Protein AF-A0A6G3XP22-F1 (afdb_monomer)

Structure (mmCIF, N/CA/C/O backbone):
data_AF-A0A6G3XP22-F1
#
_entry.id   AF-A0A6G3XP22-F1
#
loop_
_atom_site.group_PDB
_atom_site.id
_atom_site.type_symbol
_atom_site.label_atom_id
_atom_site.label_alt_id
_atom_site.label_comp_id
_atom_site.label_asym_id
_atom_site.label_entity_id
_atom_site.label_seq_id
_atom_site.pdbx_PDB_ins_code
_atom_site.Cartn_x
_atom_site.Cartn_y
_atom_site.Cartn_z
_atom_site.occupancy
_atom_site.B_iso_or_equiv
_atom_site.auth_seq_id
_atom_site.auth_comp_id
_atom_site.auth_asym_id
_atom_site.auth_atom_id
_atom_site.pdbx_PDB_model_num
ATOM 1 N N . MET A 1 1 ? -22.870 -11.681 4.111 1.00 89.94 1 MET A N 1
ATOM 2 C CA . MET A 1 1 ? -23.969 -10.696 3.959 1.00 89.94 1 MET A CA 1
ATOM 3 C C . MET A 1 1 ? -24.487 -10.548 2.526 1.00 89.94 1 MET A C 1
ATOM 5 O O . MET A 1 1 ? -25.563 -11.065 2.272 1.00 89.94 1 MET A O 1
ATOM 9 N N . ARG A 1 2 ? -23.774 -9.944 1.550 1.00 95.12 2 ARG A N 1
ATOM 10 C CA . ARG A 1 2 ? -24.309 -9.837 0.160 1.00 95.12 2 ARG A CA 1
ATOM 11 C C . ARG A 1 2 ? -24.664 -11.194 -0.466 1.00 95.12 2 ARG A C 1
ATOM 13 O O . ARG A 1 2 ? -25.743 -11.352 -1.015 1.00 95.12 2 ARG A O 1
ATOM 20 N N . ARG A 1 3 ? -23.768 -12.184 -0.356 1.00 97.19 3 ARG A N 1
ATOM 21 C CA . ARG A 1 3 ? -24.003 -13.561 -0.846 1.00 97.19 3 ARG A CA 1
ATOM 22 C C . ARG A 1 3 ? -25.056 -14.334 -0.042 1.00 97.19 3 ARG A C 1
ATOM 24 O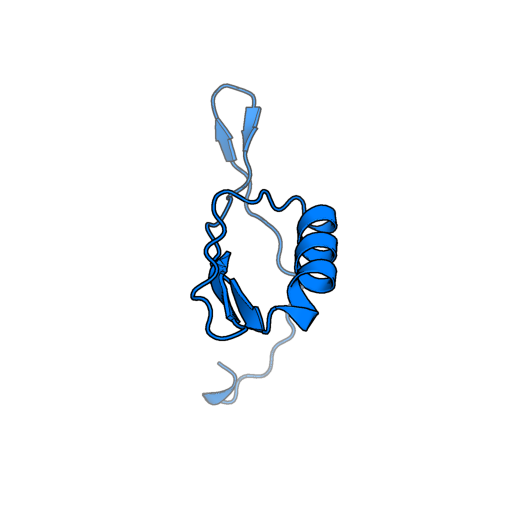 O . ARG A 1 3 ? -25.485 -15.388 -0.480 1.00 97.19 3 ARG A O 1
ATOM 31 N N . GLU A 1 4 ? -25.454 -13.809 1.111 1.00 97.12 4 GLU A N 1
ATOM 32 C CA . GLU A 1 4 ? -26.491 -14.380 1.976 1.00 97.12 4 GLU A CA 1
ATOM 33 C C . GLU A 1 4 ? -27.844 -13.665 1.788 1.00 97.12 4 GLU A C 1
ATOM 35 O O . GLU A 1 4 ? -28.789 -13.966 2.504 1.00 97.12 4 GLU A O 1
ATOM 40 N N . GLY A 1 5 ? -27.950 -12.719 0.843 1.00 96.81 5 GLY A N 1
ATOM 41 C CA . GLY A 1 5 ? -29.207 -12.036 0.515 1.00 96.81 5 GLY A CA 1
ATOM 42 C C . GLY A 1 5 ? -29.559 -10.834 1.398 1.00 96.81 5 GLY A C 1
ATOM 43 O O . GLY A 1 5 ? -30.680 -10.348 1.325 1.00 96.81 5 GLY A O 1
ATOM 44 N N . PHE A 1 6 ? -28.630 -10.335 2.219 1.00 96.56 6 PHE A N 1
ATOM 45 C CA . PHE A 1 6 ? -28.869 -9.136 3.029 1.00 96.56 6 PHE A CA 1
ATOM 46 C C . PHE A 1 6 ? -28.769 -7.851 2.200 1.00 96.56 6 PHE A C 1
ATOM 48 O O . PHE A 1 6 ? -27.838 -7.687 1.403 1.00 96.56 6 PHE A O 1
ATOM 55 N N . GLU A 1 7 ? -29.655 -6.901 2.494 1.00 96.69 7 GLU A N 1
ATOM 56 C CA . GLU A 1 7 ? -29.593 -5.521 2.013 1.00 96.69 7 GLU A CA 1
ATOM 57 C C . GLU A 1 7 ? -29.134 -4.588 3.136 1.00 96.69 7 GLU A C 1
ATOM 59 O O . GLU A 1 7 ? -29.616 -4.666 4.266 1.00 96.69 7 GLU A O 1
ATOM 64 N N . LEU A 1 8 ? -28.161 -3.726 2.838 1.00 95.94 8 LEU A N 1
ATOM 65 C CA . LEU A 1 8 ? -27.579 -2.793 3.801 1.00 95.94 8 LEU A CA 1
ATOM 66 C C . LEU A 1 8 ? -26.903 -1.616 3.096 1.00 95.94 8 LEU A C 1
ATOM 68 O O . LEU A 1 8 ? -26.439 -1.740 1.960 1.00 95.94 8 LEU A O 1
ATOM 72 N N . THR A 1 9 ? -26.779 -0.506 3.819 1.00 96.06 9 THR A N 1
ATOM 73 C CA . THR A 1 9 ? -26.004 0.673 3.413 1.00 96.06 9 THR A CA 1
ATOM 74 C C . THR A 1 9 ? -24.752 0.770 4.278 1.00 96.06 9 THR A C 1
ATOM 76 O O . THR A 1 9 ? -24.809 0.522 5.481 1.00 96.06 9 THR A O 1
ATOM 79 N N . VAL A 1 10 ? -23.616 1.137 3.680 1.00 95.75 10 VAL A N 1
ATOM 80 C CA . VAL A 1 10 ? -22.338 1.302 4.389 1.00 95.75 10 VAL A CA 1
ATOM 81 C C . VAL A 1 10 ? -21.875 2.754 4.363 1.00 95.75 10 VAL A C 1
ATOM 83 O O . VAL A 1 10 ? -21.954 3.423 3.334 1.00 95.75 10 VAL A O 1
ATOM 86 N N . GLY A 1 11 ? -21.381 3.229 5.506 1.00 96.62 11 GLY A N 1
ATOM 87 C CA . GLY A 1 11 ? -20.674 4.503 5.603 1.00 96.62 11 GLY A CA 1
ATOM 88 C C . GLY A 1 11 ? -19.245 4.409 5.063 1.00 96.62 11 GLY A C 1
ATOM 89 O O . GLY A 1 11 ? -18.732 3.323 4.785 1.00 96.62 11 GLY A O 1
ATOM 90 N N . LYS A 1 12 ? -18.583 5.562 4.929 1.00 97.19 12 LYS A N 1
ATOM 91 C CA . LYS A 1 12 ? -17.164 5.614 4.564 1.00 97.19 12 LYS A CA 1
ATOM 92 C C . LYS A 1 12 ? -16.325 4.972 5.684 1.00 97.19 12 LYS A C 1
ATOM 94 O O . LYS A 1 12 ? -16.544 5.312 6.843 1.00 97.19 12 LYS A O 1
ATOM 99 N N . PRO A 1 13 ? -15.374 4.075 5.373 1.00 96.31 13 PRO A N 1
ATOM 100 C CA . PRO A 1 13 ? -14.486 3.515 6.386 1.00 96.31 13 PRO A CA 1
ATOM 101 C C . PRO A 1 13 ? -13.563 4.594 6.965 1.00 96.31 13 PRO A C 1
ATOM 103 O O . PRO A 1 13 ? -13.063 5.454 6.233 1.00 96.31 13 PRO A O 1
ATOM 106 N N . GLU A 1 14 ? -13.305 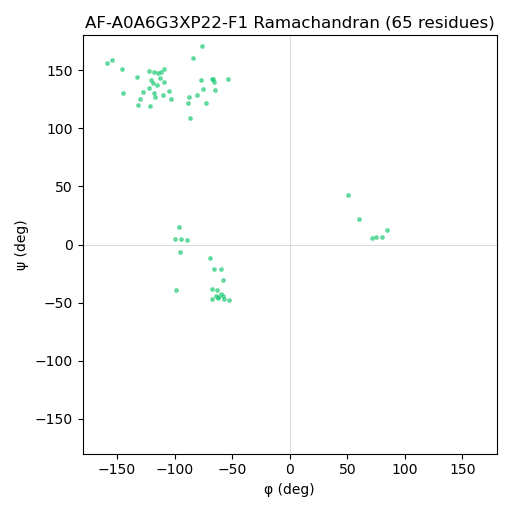4.509 8.269 1.00 96.19 14 GLU A N 1
ATOM 107 C CA . GLU A 1 14 ? -12.405 5.403 9.001 1.00 96.19 14 GLU A CA 1
ATOM 108 C C . GLU A 1 14 ? -11.288 4.613 9.691 1.00 96.19 14 GLU A C 1
ATOM 110 O O . GLU A 1 14 ? -11.465 3.456 10.079 1.00 96.19 14 GLU A O 1
ATOM 115 N N . VAL A 1 15 ? -10.119 5.242 9.835 1.00 96.38 15 VAL A N 1
ATOM 116 C CA . VAL A 1 15 ? -8.986 4.654 10.556 1.00 96.38 15 VAL A CA 1
ATOM 117 C C . VAL A 1 15 ? -9.234 4.714 12.060 1.00 96.38 15 VAL A C 1
ATOM 119 O O . VAL A 1 15 ? -9.601 5.754 12.604 1.00 96.38 15 VAL A O 1
ATOM 122 N N . VAL A 1 16 ? -8.992 3.606 12.756 1.00 96.81 16 VAL A N 1
ATOM 123 C CA . VAL A 1 16 ? -9.071 3.573 14.220 1.00 96.81 16 VAL A CA 1
ATOM 124 C C . VAL A 1 16 ? -7.725 4.008 14.795 1.00 96.81 16 VAL A C 1
ATOM 126 O O . VAL A 1 16 ? -6.740 3.274 14.704 1.00 96.81 16 VAL A O 1
ATOM 129 N N . THR A 1 17 ? -7.674 5.202 15.382 1.00 97.62 17 THR A N 1
ATOM 130 C CA . THR A 1 17 ? -6.460 5.746 16.008 1.00 97.62 17 THR A CA 1
ATOM 131 C C . THR A 1 17 ? -6.286 5.256 17.449 1.00 97.62 17 THR A C 1
ATOM 133 O O . THR A 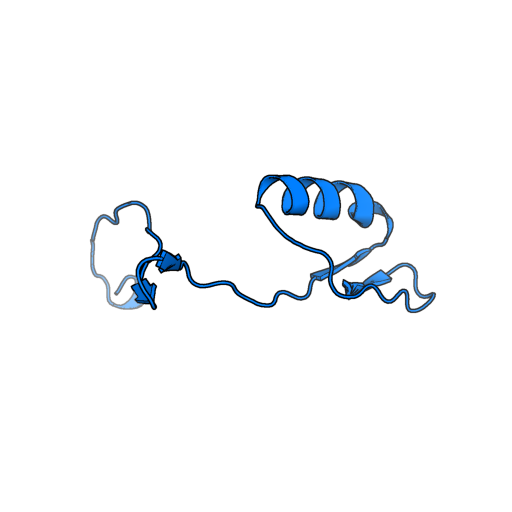1 17 ? -7.223 4.773 18.089 1.00 97.62 17 THR A O 1
ATOM 136 N N . LYS A 1 18 ? -5.059 5.347 17.972 1.00 97.62 18 LYS A N 1
ATOM 137 C CA . LYS A 1 18 ? -4.710 4.981 19.353 1.00 97.62 18 LYS A CA 1
ATOM 138 C C . LYS A 1 18 ? -3.867 6.063 20.011 1.00 97.62 18 LYS A C 1
ATOM 140 O O . LYS A 1 18 ? -2.992 6.635 19.367 1.00 97.62 18 LYS A O 1
ATOM 145 N N . GLN A 1 19 ? -4.075 6.284 21.307 1.00 97.81 19 GLN A N 1
ATOM 146 C CA . GLN A 1 19 ? -3.203 7.140 22.106 1.00 97.81 19 GLN A CA 1
ATOM 147 C C . GLN A 1 19 ? -2.052 6.316 22.689 1.00 97.81 19 GLN A C 1
ATOM 149 O O . GLN A 1 19 ? -2.287 5.354 23.417 1.00 97.81 19 GLN A O 1
ATOM 154 N N . ILE A 1 20 ? -0.810 6.690 22.386 1.00 97.62 20 ILE 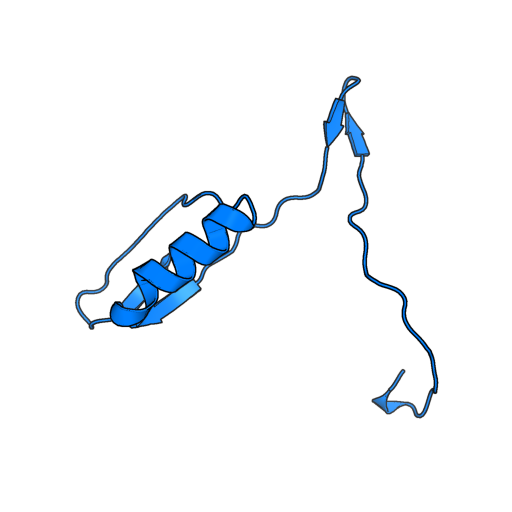A N 1
ATOM 155 C CA . ILE A 1 20 ? 0.397 6.039 22.907 1.00 97.62 20 ILE A CA 1
ATOM 156 C C . ILE A 1 20 ? 1.333 7.137 23.411 1.00 97.62 20 ILE A C 1
ATOM 158 O O . ILE A 1 20 ? 1.719 8.023 22.653 1.00 97.62 20 ILE A O 1
ATOM 162 N N . ASN A 1 21 ? 1.679 7.110 24.703 1.00 96.94 21 ASN A N 1
ATOM 163 C CA . ASN A 1 21 ? 2.586 8.082 25.333 1.00 96.94 21 ASN A CA 1
ATOM 164 C C . ASN A 1 21 ? 2.209 9.553 25.061 1.00 96.94 21 ASN A C 1
ATOM 166 O O . ASN A 1 21 ? 3.061 10.381 24.742 1.00 96.94 21 ASN A O 1
ATOM 170 N N . GLY A 1 22 ? 0.914 9.875 25.128 1.00 97.00 22 GLY A N 1
ATOM 171 C CA . GLY A 1 22 ? 0.428 11.235 24.886 1.00 97.00 22 GLY A CA 1
ATOM 172 C C . GLY A 1 22 ? 0.415 11.667 23.414 1.00 97.00 22 GLY A C 1
ATOM 173 O O . GLY A 1 22 ? 0.069 12.814 23.146 1.00 97.00 22 GLY A O 1
ATOM 174 N N . LYS A 1 23 ? 0.701 10.771 22.458 1.00 97.75 23 LYS A N 1
ATOM 175 C CA . LYS A 1 23 ? 0.597 11.035 21.014 1.00 97.75 23 LYS A CA 1
ATOM 176 C C . LYS A 1 23 ? -0.487 10.186 20.357 1.00 97.75 23 LYS A C 1
ATOM 178 O O . LYS A 1 23 ? -0.717 9.046 20.757 1.00 97.75 23 LYS A O 1
ATOM 183 N N . THR A 1 24 ? -1.123 10.741 19.330 1.00 97.62 24 THR A N 1
ATOM 184 C CA . THR A 1 24 ? -2.062 10.016 18.467 1.00 97.62 24 THR A CA 1
ATOM 185 C C . THR A 1 24 ? -1.285 9.206 17.436 1.00 97.62 24 THR A C 1
ATOM 187 O O . THR A 1 24 ? -0.425 9.743 16.741 1.00 97.62 24 THR A O 1
ATOM 190 N N . HIS A 1 25 ? -1.601 7.922 17.325 1.00 97.94 25 HIS A N 1
ATOM 191 C CA . HIS A 1 25 ? -1.042 6.999 16.345 1.00 97.94 25 HIS A CA 1
ATOM 192 C C . HIS A 1 25 ? -2.156 6.452 15.453 1.00 97.94 25 HIS A C 1
ATOM 194 O O . HIS A 1 25 ? -3.234 6.106 15.938 1.00 97.94 25 HIS A O 1
ATOM 200 N N . GLU A 1 26 ? -1.878 6.337 14.159 1.00 97.31 26 GLU A N 1
ATOM 201 C CA . GLU A 1 26 ? -2.722 5.635 13.191 1.00 97.31 26 GLU A CA 1
ATOM 202 C C . GLU A 1 26 ? -2.040 4.331 12.745 1.00 97.31 26 GLU A C 1
ATOM 204 O O . GLU A 1 26 ? -0.807 4.241 12.789 1.00 97.31 26 GLU A O 1
ATOM 209 N N . PRO A 1 27 ? -2.805 3.293 12.366 1.00 96.38 27 PRO A N 1
ATOM 210 C CA . PRO A 1 27 ? -2.229 2.081 11.801 1.00 96.38 27 PRO A CA 1
ATOM 211 C C . PRO A 1 27 ? -1.579 2.377 10.442 1.00 96.38 27 PRO A C 1
ATOM 213 O O . PRO A 1 27 ? -2.124 3.118 9.628 1.00 96.38 27 PRO A O 1
ATOM 216 N N . 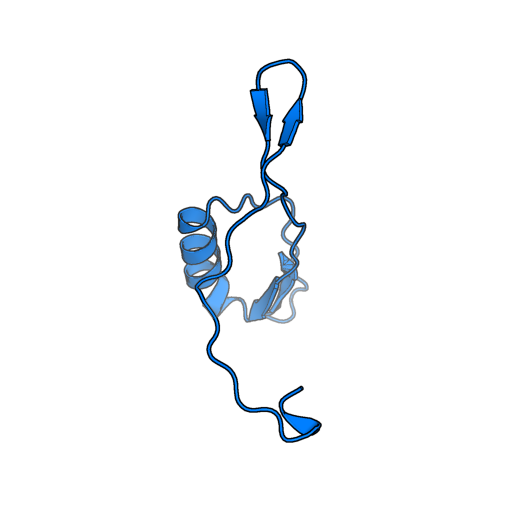ILE A 1 28 ? -0.422 1.761 10.195 1.00 95.75 28 ILE A N 1
ATOM 217 C CA . ILE A 1 28 ? 0.307 1.816 8.923 1.00 95.75 28 ILE A CA 1
ATOM 218 C C . ILE A 1 28 ? 0.444 0.379 8.413 1.00 95.75 28 ILE A C 1
ATOM 220 O O . ILE A 1 28 ? 0.706 -0.528 9.206 1.00 95.75 28 ILE A O 1
ATOM 224 N N . GLU A 1 29 ? 0.321 0.174 7.104 1.00 96.38 29 GLU A N 1
ATOM 225 C CA . GLU A 1 29 ? 0.522 -1.132 6.471 1.00 96.38 29 GLU A CA 1
ATOM 226 C C . GLU A 1 29 ? 1.771 -1.154 5.587 1.00 96.38 29 GLU A C 1
ATOM 228 O O . GLU A 1 29 ? 2.148 -0.149 4.982 1.00 96.38 29 GLU A O 1
ATOM 233 N N . ARG A 1 30 ? 2.408 -2.328 5.499 1.00 96.31 30 ARG A N 1
ATOM 234 C CA . ARG A 1 30 ? 3.436 -2.598 4.491 1.00 96.31 30 ARG A CA 1
ATOM 235 C C . ARG A 1 30 ? 2.752 -3.106 3.233 1.00 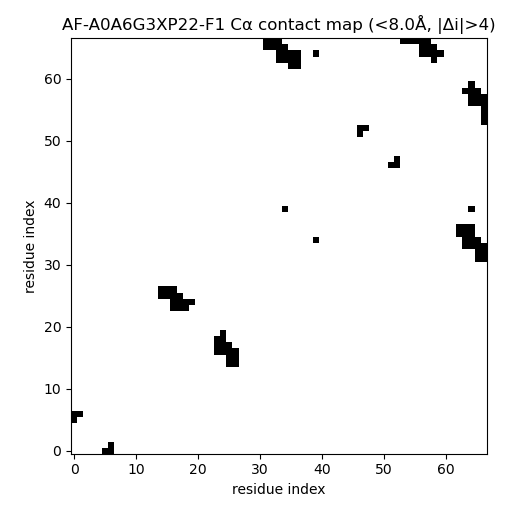96.31 30 ARG A C 1
ATOM 237 O O . ARG A 1 30 ? 1.995 -4.070 3.289 1.00 96.31 30 ARG A O 1
ATOM 244 N N . MET A 1 31 ? 3.052 -2.466 2.116 1.00 95.12 31 MET A N 1
ATOM 245 C CA . MET A 1 31 ? 2.515 -2.804 0.808 1.00 95.12 31 MET A CA 1
ATOM 246 C C . MET A 1 31 ? 3.661 -3.211 -0.109 1.00 95.12 31 MET A C 1
ATOM 248 O O . MET A 1 31 ? 4.770 -2.703 0.026 1.00 95.12 31 MET A O 1
ATOM 252 N N . THR A 1 32 ? 3.371 -4.116 -1.035 1.00 96.81 32 THR A N 1
ATOM 253 C CA . THR A 1 32 ? 4.256 -4.442 -2.149 1.00 96.81 32 THR A CA 1
ATOM 254 C C . THR A 1 32 ? 3.458 -4.318 -3.432 1.00 96.81 32 THR A C 1
ATOM 256 O O . THR A 1 32 ? 2.343 -4.836 -3.522 1.00 96.81 32 THR A O 1
ATOM 259 N N . ILE A 1 33 ? 4.020 -3.621 -4.408 1.00 96.38 33 ILE A N 1
ATOM 260 C CA . ILE A 1 33 ? 3.449 -3.407 -5.729 1.00 96.38 33 ILE A CA 1
ATOM 261 C C . ILE A 1 33 ? 4.395 -4.033 -6.743 1.00 96.38 33 ILE A C 1
ATOM 263 O O . ILE A 1 33 ? 5.597 -3.787 -6.711 1.00 96.38 33 ILE A O 1
ATOM 267 N N . ASP A 1 34 ? 3.840 -4.843 -7.635 1.00 96.62 34 ASP A N 1
ATOM 268 C CA . ASP A 1 34 ? 4.560 -5.471 -8.738 1.00 96.62 34 ASP A CA 1
ATOM 269 C C . ASP A 1 34 ? 3.890 -5.040 -10.041 1.00 96.62 34 ASP A C 1
ATOM 271 O O . ASP A 1 34 ? 2.683 -5.238 -10.219 1.00 96.62 34 ASP A O 1
ATOM 275 N N . SER A 1 35 ? 4.637 -4.366 -10.909 1.00 96.19 35 SER A N 1
ATOM 276 C CA . SER A 1 35 ? 4.080 -3.758 -12.117 1.00 96.19 35 SER A CA 1
ATOM 277 C C . SER A 1 35 ? 5.124 -3.601 -13.220 1.00 96.19 35 SER A C 1
ATOM 279 O O . SER A 1 35 ? 6.314 -3.498 -12.914 1.00 96.19 35 SER A O 1
ATOM 281 N N . PRO A 1 36 ? 4.701 -3.480 -14.490 1.00 96.94 36 PRO A N 1
ATOM 282 C CA . PRO A 1 36 ? 5.571 -3.011 -15.561 1.00 96.94 36 PRO A CA 1
ATOM 283 C C . PRO A 1 36 ? 6.234 -1.667 -15.225 1.00 96.94 36 PRO A C 1
ATOM 285 O O . PRO A 1 36 ? 5.608 -0.777 -14.642 1.00 96.94 36 PRO A O 1
ATOM 288 N N . GLU A 1 37 ? 7.494 -1.498 -15.626 1.00 95.50 37 GLU A N 1
ATOM 289 C CA . GLU A 1 37 ? 8.293 -0.296 -15.333 1.00 95.50 37 GLU A CA 1
ATOM 290 C C . GLU A 1 37 ? 7.668 1.002 -15.857 1.00 95.50 37 GLU A C 1
ATOM 292 O O . GLU A 1 37 ? 7.809 2.055 -15.234 1.00 95.50 37 GLU A O 1
ATOM 297 N N . GLU A 1 38 ? 6.920 0.933 -16.959 1.00 96.56 38 GLU A N 1
ATOM 298 C CA . GLU A 1 38 ? 6.223 2.081 -17.549 1.00 96.56 38 GLU A CA 1
ATOM 299 C C . GLU A 1 38 ? 5.208 2.741 -16.597 1.00 96.56 38 GLU A C 1
ATOM 301 O O . GLU A 1 38 ? 4.875 3.915 -16.760 1.00 96.56 38 GLU A O 1
ATOM 306 N N . HIS A 1 39 ? 4.736 2.029 -15.567 1.00 97.38 39 HIS A N 1
ATOM 307 C CA . HIS A 1 39 ? 3.801 2.560 -14.571 1.00 97.38 39 HIS A CA 1
ATOM 308 C C . HIS A 1 39 ? 4.478 3.094 -13.304 1.00 97.38 39 HIS A C 1
ATOM 310 O O . HIS A 1 39 ? 3.802 3.710 -12.473 1.00 97.38 39 HIS A O 1
ATOM 316 N N . LEU A 1 40 ? 5.795 2.917 -13.152 1.00 95.75 40 LEU A N 1
ATOM 317 C CA . LEU A 1 40 ? 6.531 3.271 -11.936 1.00 95.75 40 LEU A CA 1
ATOM 318 C C . LEU A 1 40 ? 6.287 4.727 -11.512 1.00 95.75 40 LEU A C 1
ATOM 320 O O . LEU A 1 40 ? 5.965 4.998 -10.354 1.00 95.75 40 LEU A O 1
ATOM 324 N N . GLY A 1 41 ? 6.382 5.671 -12.451 1.00 96.25 41 GLY A N 1
ATOM 325 C CA . GLY A 1 41 ? 6.174 7.093 -12.165 1.00 96.25 41 GLY A CA 1
ATOM 326 C C . GLY A 1 41 ? 4.755 7.398 -11.677 1.00 96.25 41 GLY A C 1
ATOM 327 O O . GLY A 1 41 ? 4.573 8.065 -10.659 1.00 96.25 41 GLY A O 1
ATOM 328 N N . ALA A 1 42 ? 3.742 6.850 -12.353 1.00 98.00 42 ALA A N 1
ATOM 329 C CA . ALA A 1 42 ? 2.344 7.073 -11.991 1.00 98.00 42 ALA A CA 1
ATOM 330 C C . ALA A 1 42 ? 2.019 6.497 -10.605 1.00 98.00 42 ALA A C 1
ATOM 332 O O . ALA A 1 42 ? 1.384 7.161 -9.782 1.00 98.00 42 ALA A O 1
ATOM 333 N N . ILE A 1 43 ? 2.489 5.280 -10.320 1.00 97.38 43 ILE A N 1
ATOM 334 C CA . ILE A 1 43 ? 2.239 4.620 -9.039 1.00 97.38 43 ILE A CA 1
ATOM 335 C C . ILE A 1 43 ? 2.960 5.354 -7.903 1.00 97.38 43 ILE A C 1
ATOM 337 O O . ILE A 1 43 ? 2.344 5.651 -6.881 1.00 97.38 43 ILE A O 1
ATOM 341 N N . THR A 1 44 ? 4.240 5.695 -8.070 1.00 95.94 44 THR A N 1
ATOM 342 C CA . THR A 1 44 ? 5.010 6.391 -7.022 1.00 95.94 44 THR A CA 1
ATOM 343 C C . THR A 1 44 ? 4.434 7.771 -6.708 1.00 95.94 44 THR A C 1
ATOM 345 O O . THR A 1 44 ? 4.304 8.121 -5.533 1.00 95.94 44 THR A O 1
ATOM 348 N N . GLN A 1 45 ? 3.982 8.517 -7.721 1.00 96.81 45 GLN A N 1
ATOM 349 C CA . GLN A 1 45 ? 3.283 9.789 -7.531 1.00 96.81 45 GLN A CA 1
ATOM 350 C C . GLN A 1 45 ? 1.963 9.613 -6.765 1.00 96.81 45 GLN A C 1
ATOM 352 O O . GLN A 1 45 ? 1.691 10.356 -5.817 1.00 96.81 45 GLN A O 1
ATOM 357 N N . LEU A 1 46 ? 1.152 8.610 -7.122 1.00 97.31 46 LEU A N 1
ATOM 358 C CA . LEU A 1 46 ? -0.078 8.291 -6.390 1.00 97.31 46 LEU A CA 1
ATOM 359 C C . LEU A 1 46 ? 0.215 7.932 -4.928 1.00 97.31 46 LEU A C 1
ATOM 361 O O . LEU A 1 46 ? -0.481 8.412 -4.032 1.00 97.31 46 LEU A O 1
ATOM 365 N N . MET A 1 47 ? 1.261 7.148 -4.664 1.00 96.62 47 MET A N 1
ATOM 366 C CA . MET A 1 47 ? 1.637 6.766 -3.301 1.00 96.62 47 MET A CA 1
ATOM 367 C C . MET A 1 47 ? 2.137 7.954 -2.478 1.00 96.62 47 MET A C 1
ATOM 369 O O . MET A 1 47 ? 1.747 8.077 -1.317 1.00 96.62 47 MET A O 1
ATOM 373 N N . ALA A 1 48 ? 2.900 8.876 -3.070 1.00 95.31 48 ALA A N 1
ATOM 374 C CA . ALA A 1 48 ? 3.354 10.088 -2.389 1.00 95.31 48 ALA A CA 1
ATOM 375 C C . ALA A 1 48 ? 2.172 10.924 -1.863 1.00 95.31 48 ALA A C 1
ATOM 377 O O . ALA A 1 48 ? 2.159 11.329 -0.700 1.00 95.31 48 ALA A O 1
ATOM 378 N N . THR A 1 49 ? 1.117 11.099 -2.671 1.00 97.19 49 THR A N 1
ATOM 379 C CA . THR A 1 49 ? -0.104 11.812 -2.235 1.00 97.19 49 THR A CA 1
ATOM 380 C C . THR A 1 49 ? -0.876 11.093 -1.124 1.00 97.19 49 THR A C 1
ATOM 382 O O . THR A 1 49 ? -1.626 11.723 -0.381 1.00 97.19 49 THR A O 1
ATOM 385 N N . ARG A 1 50 ? -0.662 9.782 -0.965 1.00 96.00 50 ARG A N 1
ATOM 386 C CA . ARG A 1 5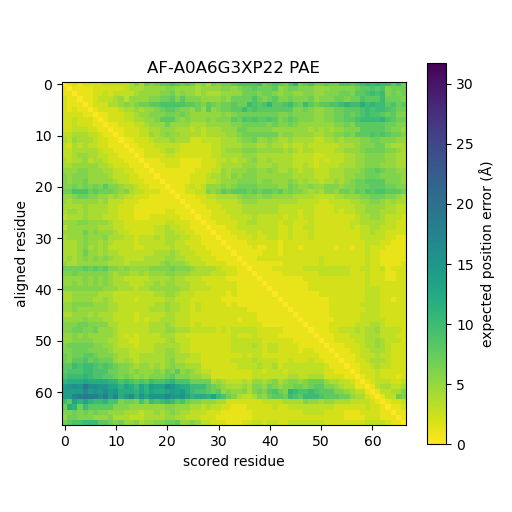0 ? -1.269 8.936 0.074 1.00 96.00 50 ARG A CA 1
ATOM 387 C C . ARG A 1 50 ? -0.367 8.760 1.298 1.00 96.00 50 ARG A C 1
ATOM 389 O O . ARG A 1 50 ? -0.625 7.875 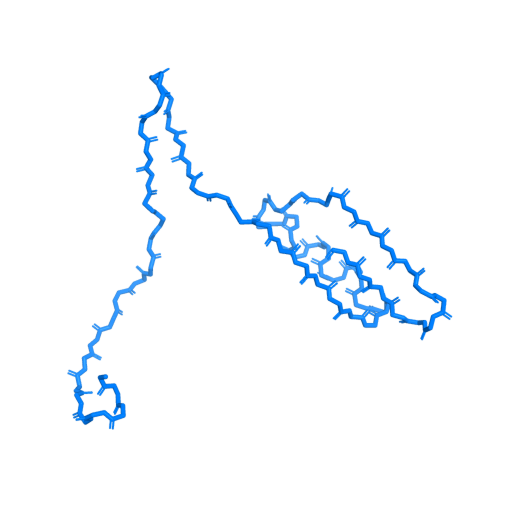2.108 1.00 96.00 50 ARG A O 1
ATOM 396 N N . LYS A 1 51 ? 0.669 9.598 1.441 1.00 95.50 51 LYS A N 1
ATOM 397 C CA . LYS A 1 51 ? 1.688 9.522 2.506 1.00 95.50 51 LYS A CA 1
ATOM 398 C C . LYS A 1 51 ? 2.483 8.207 2.509 1.00 95.50 51 LYS A C 1
ATOM 400 O O . LYS A 1 51 ? 3.049 7.831 3.533 1.00 95.50 51 LYS A O 1
ATOM 405 N N . GLY A 1 52 ? 2.529 7.504 1.378 1.00 95.56 52 GLY A N 1
ATOM 406 C CA . GLY A 1 52 ? 3.353 6.314 1.216 1.00 95.56 52 GLY A CA 1
ATOM 407 C C . GLY A 1 52 ? 4.839 6.666 1.247 1.00 95.56 52 GLY A C 1
ATOM 408 O O . GLY A 1 52 ? 5.254 7.694 0.710 1.00 95.56 52 GLY A O 1
ATOM 409 N N . ARG A 1 53 ? 5.642 5.793 1.857 1.00 95.12 53 ARG A N 1
ATOM 410 C CA . ARG A 1 53 ? 7.104 5.878 1.852 1.00 95.12 53 ARG A CA 1
ATOM 411 C C . ARG A 1 53 ? 7.665 4.651 1.150 1.00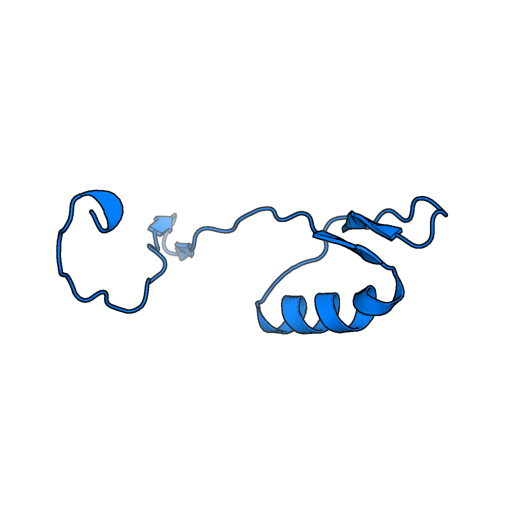 95.12 53 ARG A C 1
ATOM 413 O O . ARG A 1 53 ? 7.317 3.531 1.510 1.00 95.12 53 ARG A O 1
ATOM 420 N N . MET A 1 54 ? 8.519 4.870 0.157 1.00 94.62 54 MET A N 1
ATOM 421 C CA . MET A 1 54 ? 9.238 3.781 -0.495 1.00 94.62 54 MET A CA 1
ATOM 422 C C . MET A 1 54 ? 10.322 3.264 0.452 1.00 94.62 54 MET A C 1
ATOM 424 O O . MET A 1 54 ? 11.174 4.031 0.894 1.00 94.62 54 MET A O 1
ATOM 428 N N . GLU A 1 55 ? 10.262 1.976 0.773 1.00 95.38 55 GLU A N 1
ATOM 429 C CA . GLU A 1 55 ? 11.257 1.294 1.610 1.00 95.38 55 GLU A CA 1
ATOM 430 C C . GLU A 1 55 ? 12.267 0.529 0.749 1.00 95.38 55 GLU A C 1
ATOM 432 O O . GLU A 1 55 ? 13.458 0.503 1.049 1.00 95.38 55 GLU A O 1
ATOM 437 N N . THR A 1 56 ? 11.792 -0.096 -0.330 1.00 94.94 56 THR A N 1
ATOM 438 C CA . THR A 1 56 ? 12.590 -0.941 -1.220 1.00 94.94 56 THR A CA 1
ATOM 439 C C . THR A 1 56 ? 12.109 -0.800 -2.655 1.00 94.94 56 THR A C 1
ATOM 441 O O . THR A 1 56 ? 10.933 -0.564 -2.891 1.00 94.94 56 THR A O 1
ATOM 444 N N . MET A 1 57 ? 13.011 -0.983 -3.615 1.00 94.62 57 MET A N 1
ATOM 445 C CA . MET A 1 57 ? 12.666 -1.131 -5.026 1.00 94.62 57 MET A CA 1
ATOM 446 C C . MET A 1 57 ? 13.638 -2.129 -5.647 1.00 94.62 57 MET A C 1
ATOM 448 O O . MET A 1 57 ? 14.847 -2.030 -5.448 1.00 94.62 57 MET A O 1
ATOM 452 N N . THR A 1 58 ? 13.120 -3.117 -6.364 1.00 95.31 58 THR A N 1
ATOM 453 C CA . THR A 1 58 ? 13.902 -4.136 -7.064 1.00 95.31 58 THR A CA 1
ATOM 454 C C . THR A 1 58 ? 13.417 -4.235 -8.499 1.00 95.31 58 THR A C 1
ATOM 456 O O . THR A 1 58 ? 12.236 -4.456 -8.757 1.00 95.31 58 THR A O 1
ATOM 459 N N . ASN A 1 59 ? 14.349 -4.076 -9.432 1.00 90.75 59 ASN A N 1
ATOM 460 C CA . ASN A 1 59 ? 14.124 -4.324 -10.845 1.00 90.75 59 ASN A CA 1
ATOM 461 C C . ASN A 1 59 ? 14.759 -5.672 -11.205 1.00 90.75 59 ASN A C 1
ATOM 463 O O . ASN A 1 59 ? 15.940 -5.895 -10.936 1.00 90.75 59 ASN A O 1
ATOM 467 N N . HIS A 1 60 ? 13.970 -6.572 -11.790 1.00 85.38 60 HIS A N 1
ATOM 468 C CA . HIS A 1 60 ? 14.409 -7.925 -12.135 1.00 85.38 60 HIS A CA 1
ATOM 469 C C . HIS A 1 60 ? 15.020 -8.039 -13.545 1.00 85.38 60 HIS A C 1
ATOM 471 O O . HIS A 1 60 ? 15.343 -9.142 -13.979 1.00 85.38 60 HIS A O 1
ATOM 477 N N . GLY A 1 61 ? 15.169 -6.931 -14.278 1.00 86.56 61 GLY A N 1
ATOM 478 C CA . GLY A 1 61 ? 15.671 -6.903 -15.657 1.00 86.56 61 GLY A CA 1
ATOM 479 C C . GLY A 1 61 ? 14.691 -7.474 -16.689 1.00 86.56 61 GLY A C 1
ATOM 480 O O . GLY A 1 61 ? 15.039 -7.608 -17.858 1.00 86.56 61 GLY A O 1
ATOM 481 N N . SER A 1 62 ? 13.469 -7.813 -16.267 1.00 90.50 62 SER A N 1
ATOM 482 C CA . SER A 1 62 ? 12.390 -8.361 -17.097 1.00 90.50 62 SER A CA 1
ATOM 483 C C . SER A 1 62 ? 11.418 -7.295 -17.626 1.00 90.50 62 SER A C 1
ATOM 485 O O . SER A 1 62 ? 10.405 -7.646 -18.230 1.00 90.50 62 SER A O 1
ATOM 487 N N . GLY A 1 63 ? 11.683 -6.007 -17.370 1.00 93.19 63 GLY A N 1
ATOM 488 C CA . GLY A 1 63 ? 10.744 -4.904 -17.618 1.00 93.19 63 GLY A CA 1
ATOM 489 C C . GLY A 1 63 ? 9.672 -4.740 -16.532 1.00 93.19 63 GLY A C 1
ATOM 490 O O . GLY A 1 63 ? 8.746 -3.944 -16.693 1.00 93.19 63 GLY A O 1
ATOM 491 N N . TRP A 1 64 ? 9.780 -5.500 -15.436 1.00 95.81 64 TRP A N 1
ATOM 492 C CA . TRP A 1 64 ? 8.924 -5.406 -14.254 1.00 95.81 64 TRP A CA 1
ATOM 493 C C . TRP A 1 64 ? 9.717 -4.906 -13.052 1.00 95.81 64 TRP A C 1
ATOM 495 O O . TRP A 1 64 ? 10.874 -5.281 -12.829 1.00 95.81 64 TRP A O 1
ATOM 505 N N . VAL A 1 65 ? 9.046 -4.093 -12.244 1.00 96.44 65 VAL A N 1
ATOM 506 C CA . VAL A 1 65 ? 9.569 -3.538 -11.003 1.00 96.44 65 VAL A CA 1
ATOM 507 C C . VAL A 1 65 ? 8.675 -3.937 -9.840 1.00 96.44 65 VAL A C 1
ATOM 509 O O . VAL A 1 65 ? 7.449 -3.824 -9.903 1.00 96.44 65 VAL A O 1
ATOM 512 N N . ARG A 1 66 ? 9.323 -4.362 -8.755 1.00 96.31 66 ARG A N 1
ATOM 513 C CA . ARG A 1 66 ? 8.695 -4.596 -7.461 1.00 96.31 66 ARG A CA 1
ATOM 514 C C . ARG A 1 66 ? 9.151 -3.533 -6.472 1.00 96.31 66 ARG A C 1
ATOM 516 O O . ARG A 1 66 ? 10.353 -3.327 -6.308 1.00 96.31 66 ARG A O 1
ATOM 523 N N . MET A 1 67 ? 8.212 -2.884 -5.797 1.00 95.00 67 MET A N 1
ATOM 524 C CA . MET A 1 67 ? 8.472 -1.869 -4.768 1.00 95.00 67 MET A CA 1
ATOM 525 C C . MET A 1 67 ? 7.572 -2.035 -3.553 1.00 95.00 67 MET A C 1
ATOM 527 O O . MET A 1 67 ? 6.451 -2.559 -3.727 1.00 95.00 67 MET A O 1
#

Mean predicted aligned error: 3.98 Å

pLDDT: mean 95.79, std 2.31, range [85.38, 98.0]

Organism: NCBI:txid2706086

Nearest PDB structures (foldseek):
  4zck-assembly1_A  TM=9.564E-01  e=3.036E-03  Escherichia coli K-12
  8ewh-assembly2_B  TM=9.101E-01  e=4.548E-03  Salmonella enterica subsp. enterica serovar Typhimurium str. LT2
  3e3x-assembly1_A-2  TM=9.616E-01  e=8.917E-03  Vibrio parahaemolyticus
  4zcl-assembly2_B  TM=9.698E-01  e=7.286E-03  Escherichia coli K-12
  3qqy-assembly1_A  TM=4.734E-01  e=2.728E+00  Ophiostoma novo-ulmi subsp. americana

InterPro domains:
  IPR000640 Elongation factor EFG, domain V-like [PF00679] (24-66)
  IPR035647 EF-G domain III/V-like [SSF54980] (26-66)

Foldseek 3Di:
DVVVPDDDDDDDDDFDWDQDPNDIDTDDDDDKDKAFPVCVVVVVVVCVVVVHDDPDWDDPVPRMIMD

Secondary structure (DSSP, 8-state):
-GGGT-----PPP----EEETTEEE--------EEEGGGHHHHHHHHHHTT------EE-SSSEEE-

Sequence (67 aa):
MRREGFELTVGKPEVVTKQINGKTHEPIERMTIDSPEEHLGAITQLMATRKGRMETMTNHGSGWVRM

Solvent-accessible surface area (backbone atoms only — not comparable to full-atom values): 4569 Å² total; per-residue (Å²): 93,71,93,72,74,54,85,85,87,80,76,84,89,76,85,76,66,45,81,54,97,93,38,85,43,69,85,83,82,92,78,77,46,77,44,53,51,92,46,48,67,62,51,52,54,56,34,51,79,68,74,50,75,90,87,57,75,47,72,76,84,76,60,38,33,39,58

Radius of gyration: 18.09 Å; Cα contacts (8 Å, |Δi|>4): 52; chains: 1; bounding box: 45×26×43 Å